Protein AF-A0A1R1XIM4-F1 (afdb_monomer_lite)

Organism: NCBI:txid133412

Secondary structure (DSSP, 8-state):
--TGGGTTHHHHTT-HHHHHHHHHHHHHHHHHHHT--TTS-HHHHHHHTT---HHHHHHHHHHHHHHHGGGSSSHHHHHHHS--TT-SS-HHHHHHHHHHHHTSSTTS---

Radius of gyration: 16.91 Å; chains: 1; bounding box: 39×26×42 Å

Foldseek 3Di:
DACVLLPVLLQQLLDVVSSVVSQVVVLVVLCVVVVDDPPDDSVVSCVVVVHDRSSVSSLVVNLVCLVPVCPDPDVVVVCLVPPDPVDCDDSNNSNVVVCVVPVVVVPPDDD

Sequence (111 aa):
MLPIGCYGGETFGISEARCKPIQSEIDKAIRMVANVGKSAAMERIRDELGITSVFMRTSTARERAYHKWPTSKTWIADLIKAPIKARMATWVTGSARWIKKFCTQDANGQT

pLDDT: mean 85.35, std 11.7, range [37.12, 93.31]

Structure (mmCIF, N/CA/C/O backbone):
data_AF-A0A1R1XIM4-F1
#
_entry.id   AF-A0A1R1XIM4-F1
#
loop_
_atom_site.group_PDB
_atom_site.id
_atom_site.type_symbol
_atom_site.label_atom_id
_atom_site.label_alt_id
_atom_site.label_comp_id
_atom_site.label_asym_id
_atom_site.label_entity_id
_atom_site.label_seq_id
_atom_site.pdbx_PDB_ins_code
_atom_site.Cartn_x
_atom_site.Cartn_y
_atom_site.Cartn_z
_atom_site.occupancy
_atom_site.B_iso_or_equiv
_atom_site.auth_seq_id
_atom_site.auth_comp_id
_atom_site.auth_asym_id
_atom_site.auth_atom_id
_atom_site.pdbx_PDB_model_num
ATOM 1 N N . MET A 1 1 ? -13.736 -5.643 6.186 1.00 59.22 1 MET A N 1
ATOM 2 C CA . MET A 1 1 ? -14.264 -4.620 5.254 1.00 59.22 1 MET A CA 1
ATOM 3 C C . MET A 1 1 ? -13.112 -3.802 4.669 1.00 59.22 1 MET A C 1
ATOM 5 O O . MET A 1 1 ? -12.735 -2.777 5.212 1.00 59.22 1 MET A O 1
ATOM 9 N N . LEU A 1 2 ? -12.424 -4.351 3.664 1.00 65.56 2 LEU A N 1
ATOM 10 C CA . LEU A 1 2 ? -11.055 -3.924 3.341 1.00 65.56 2 LEU A CA 1
ATOM 11 C C . LEU A 1 2 ? -10.562 -4.237 1.894 1.00 65.56 2 LEU A C 1
ATOM 13 O O . LEU A 1 2 ? -9.535 -3.680 1.510 1.00 65.56 2 LEU A O 1
ATOM 17 N N . PRO A 1 3 ? -11.244 -5.053 1.047 1.00 66.44 3 PRO A N 1
ATOM 18 C CA . PRO A 1 3 ? -10.833 -5.242 -0.353 1.00 66.44 3 PRO A CA 1
ATOM 19 C C . PRO A 1 3 ? -10.941 -3.981 -1.223 1.00 66.44 3 PRO A C 1
ATOM 21 O O . PRO A 1 3 ? -9.997 -3.673 -1.940 1.00 66.44 3 PRO A O 1
ATOM 24 N N . ILE A 1 4 ? -12.047 -3.229 -1.128 1.00 79.75 4 ILE A N 1
ATOM 25 C CA . ILE A 1 4 ? -12.306 -2.068 -2.004 1.00 79.75 4 ILE A CA 1
ATOM 26 C C . ILE A 1 4 ? -11.259 -0.965 -1.803 1.00 79.75 4 ILE A C 1
ATOM 28 O O . ILE A 1 4 ? -10.688 -0.479 -2.772 1.00 79.75 4 ILE A O 1
ATOM 32 N N . GLY A 1 5 ? -10.942 -0.616 -0.553 1.00 76.75 5 GLY A N 1
ATOM 33 C CA . GLY A 1 5 ? -9.949 0.424 -0.254 1.00 76.75 5 GLY A CA 1
ATOM 34 C C . GLY A 1 5 ? -8.501 0.037 -0.586 1.00 76.75 5 GLY A C 1
ATOM 35 O O . GLY A 1 5 ? -7.635 0.901 -0.654 1.00 76.75 5 GLY A O 1
ATOM 36 N N . CYS A 1 6 ? -8.219 -1.251 -0.798 1.00 84.25 6 CYS A N 1
ATOM 37 C CA . CYS A 1 6 ? -6.885 -1.743 -1.153 1.00 84.25 6 CYS A CA 1
ATOM 38 C C . CYS A 1 6 ? -6.767 -2.148 -2.629 1.00 84.25 6 CYS A C 1
ATOM 40 O O . CYS A 1 6 ? -5.707 -2.627 -3.031 1.00 84.25 6 CYS A O 1
ATOM 42 N N . TYR A 1 7 ? -7.826 -1.992 -3.427 1.00 85.69 7 TYR A N 1
ATOM 43 C CA . TYR A 1 7 ? -7.816 -2.379 -4.834 1.00 85.69 7 TYR A CA 1
ATOM 44 C C . TYR A 1 7 ? -6.805 -1.543 -5.626 1.00 85.69 7 TYR A C 1
ATOM 46 O O . TYR A 1 7 ? -6.903 -0.321 -5.648 1.00 85.69 7 TYR A O 1
ATOM 54 N N . GLY A 1 8 ? -5.836 -2.195 -6.273 1.00 86.31 8 GLY A N 1
ATOM 55 C CA . GLY A 1 8 ? -4.723 -1.522 -6.953 1.00 86.31 8 GLY A CA 1
ATOM 56 C C . GLY A 1 8 ? -3.622 -1.027 -6.007 1.00 86.31 8 GLY A C 1
ATOM 57 O O . GLY A 1 8 ? -2.746 -0.261 -6.425 1.00 86.31 8 GLY A O 1
ATOM 58 N N . GLY A 1 9 ? -3.651 -1.450 -4.739 1.00 87.75 9 GLY A N 1
ATOM 59 C CA . GLY A 1 9 ? -2.695 -1.089 -3.692 1.00 87.75 9 GLY A CA 1
ATOM 60 C C . GLY A 1 9 ? -1.240 -1.369 -4.039 1.00 87.75 9 GLY A C 1
ATOM 61 O O . GLY A 1 9 ? -0.351 -0.652 -3.583 1.00 87.75 9 GLY A O 1
ATOM 62 N N . GLU A 1 10 ? -1.003 -2.335 -4.923 1.00 89.12 10 GLU A N 1
ATOM 63 C CA . GLU A 1 10 ? 0.303 -2.637 -5.494 1.00 89.12 10 GLU A CA 1
ATOM 64 C C . GLU A 1 10 ? 0.951 -1.398 -6.134 1.00 89.12 10 GLU A C 1
ATOM 66 O O . GLU A 1 10 ? 2.172 -1.257 -6.120 1.00 89.12 10 GLU A O 1
ATOM 71 N N . THR A 1 11 ? 0.144 -0.470 -6.661 1.00 83.75 11 THR A N 1
ATOM 72 C CA . THR A 1 11 ? 0.608 0.710 -7.406 1.00 83.75 11 THR A CA 1
ATOM 73 C C . THR A 1 11 ? 0.657 1.987 -6.565 1.00 83.75 11 THR A C 1
ATOM 75 O O . THR A 1 11 ? 1.654 2.713 -6.598 1.00 83.75 11 THR A O 1
ATOM 78 N N . PHE A 1 12 ? -0.381 2.288 -5.780 1.00 79.00 12 PHE A N 1
ATOM 79 C CA . PHE A 1 12 ? -0.432 3.530 -4.997 1.00 79.00 12 PHE A CA 1
ATOM 80 C C . PHE A 1 12 ? 0.177 3.405 -3.594 1.00 79.00 12 PHE A C 1
ATOM 82 O O . PHE A 1 12 ? 0.545 4.433 -3.018 1.00 79.00 12 PHE A O 1
ATOM 89 N N . GLY A 1 13 ? 0.375 2.183 -3.082 1.00 77.06 13 GLY A N 1
ATOM 90 C CA . GLY A 1 13 ? 0.994 1.864 -1.784 1.00 77.06 13 GLY A CA 1
ATOM 91 C C . GLY A 1 13 ? 2.482 2.222 -1.658 1.00 77.06 13 GLY A C 1
ATOM 92 O O . GLY A 1 13 ? 3.199 1.659 -0.838 1.00 77.06 13 GLY A O 1
ATOM 93 N N . ILE A 1 14 ? 2.983 3.145 -2.484 1.00 80.69 14 ILE A N 1
ATOM 94 C CA . ILE A 1 14 ? 4.337 3.708 -2.381 1.00 80.69 14 ILE A CA 1
ATOM 95 C C . ILE A 1 14 ? 4.447 4.674 -1.192 1.00 80.69 14 ILE A C 1
ATOM 97 O O . ILE A 1 14 ? 5.532 4.853 -0.647 1.00 80.69 14 ILE A O 1
ATOM 101 N N . SER A 1 15 ? 3.359 5.361 -0.832 1.00 82.12 15 SER A N 1
ATOM 102 C CA . SER A 1 15 ? 3.384 6.419 0.179 1.00 82.12 15 SER A CA 1
ATOM 103 C C . SER A 1 15 ? 2.161 6.355 1.074 1.00 82.12 15 SER A C 1
ATOM 105 O O . SER A 1 15 ? 1.028 6.289 0.592 1.00 82.12 15 SER A O 1
ATOM 107 N N . GLU A 1 16 ? 2.396 6.472 2.376 1.00 85.44 16 GLU A N 1
ATOM 108 C CA . GLU A 1 16 ? 1.337 6.585 3.371 1.00 85.44 16 GLU A CA 1
ATOM 109 C C . GLU A 1 16 ? 0.422 7.780 3.080 1.00 85.44 16 GLU A C 1
ATOM 111 O O . GLU A 1 16 ? -0.793 7.657 3.188 1.00 85.44 16 GLU A O 1
ATOM 116 N N . ALA A 1 17 ? 0.970 8.901 2.593 1.00 88.88 17 ALA A N 1
ATOM 117 C CA . ALA A 1 17 ? 0.190 10.087 2.240 1.00 88.88 17 ALA A CA 1
ATOM 118 C C . ALA A 1 17 ? -0.911 9.795 1.206 1.00 88.88 17 ALA A C 1
ATOM 120 O O . ALA A 1 17 ? -1.987 10.379 1.281 1.00 88.88 17 ALA A O 1
ATOM 121 N N . ARG A 1 18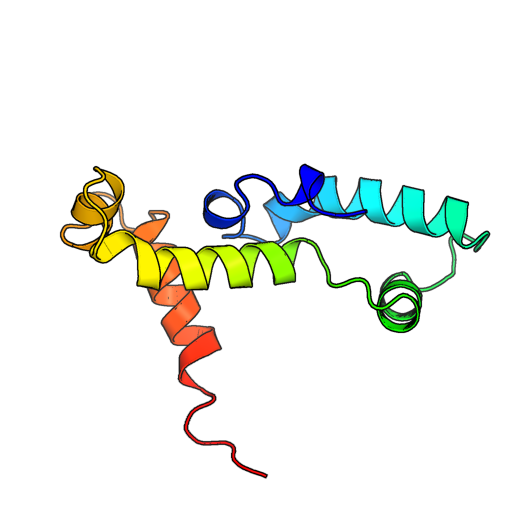 ? -0.678 8.848 0.286 1.00 86.56 18 ARG A N 1
ATOM 122 C CA . ARG A 1 18 ? -1.694 8.404 -0.683 1.00 86.56 18 ARG A CA 1
ATOM 123 C C . ARG A 1 18 ? -2.752 7.495 -0.061 1.00 86.56 18 ARG A C 1
ATOM 125 O O . ARG A 1 18 ? -3.876 7.456 -0.543 1.00 86.56 18 ARG A O 1
ATOM 132 N N . CYS A 1 19 ? -2.400 6.784 1.006 1.00 88.56 19 CYS A N 1
ATOM 133 C CA . CYS A 1 19 ? -3.314 5.906 1.733 1.00 88.56 19 CYS A CA 1
ATOM 134 C C . CYS A 1 19 ? -4.138 6.660 2.790 1.00 88.56 19 CYS A C 1
ATOM 136 O O . CYS A 1 19 ? -5.188 6.164 3.190 1.00 88.56 19 CYS A O 1
ATOM 138 N N . LYS A 1 20 ? -3.702 7.853 3.228 1.00 90.69 20 LYS A N 1
ATOM 139 C CA . LYS A 1 20 ? -4.357 8.640 4.290 1.00 90.69 20 LYS A CA 1
ATOM 140 C C . LYS A 1 20 ? -5.848 8.919 4.048 1.00 90.69 20 LYS A C 1
ATOM 142 O O . LYS A 1 20 ? -6.616 8.670 4.975 1.00 90.69 20 LYS A O 1
ATOM 147 N N . PRO A 1 21 ? -6.299 9.379 2.862 1.00 91.75 21 PRO A N 1
ATOM 148 C CA . PRO A 1 21 ? -7.723 9.636 2.636 1.00 91.75 21 PRO A CA 1
ATOM 149 C C . PRO A 1 21 ? -8.568 8.364 2.773 1.00 91.75 21 PRO A C 1
ATOM 151 O O . PRO A 1 21 ? -9.594 8.365 3.443 1.00 91.75 21 PRO A O 1
ATOM 154 N N . ILE A 1 22 ? -8.083 7.251 2.216 1.00 89.44 22 ILE A N 1
ATOM 155 C CA . ILE A 1 22 ? -8.759 5.948 2.283 1.00 89.44 22 ILE A CA 1
ATOM 156 C C . ILE A 1 22 ? -8.808 5.443 3.730 1.00 89.44 22 ILE A C 1
ATOM 158 O O . ILE A 1 22 ? -9.849 4.989 4.200 1.00 89.44 22 ILE A O 1
ATOM 162 N N . GLN A 1 23 ? -7.690 5.549 4.453 1.00 90.94 23 GLN A N 1
ATOM 163 C CA . GLN A 1 23 ? -7.617 5.167 5.860 1.00 90.94 23 GLN A CA 1
ATOM 164 C C . GLN A 1 23 ? -8.572 6.005 6.718 1.00 90.94 23 GLN A C 1
ATOM 166 O O . GLN A 1 23 ? -9.204 5.453 7.610 1.00 90.94 23 GLN A O 1
ATOM 171 N N . SER A 1 24 ? -8.720 7.304 6.433 1.00 92.25 24 SER A N 1
ATOM 172 C CA . SER A 1 24 ? -9.631 8.186 7.169 1.00 92.25 24 SER A CA 1
ATOM 173 C C . SER A 1 24 ? -11.092 7.757 7.035 1.00 92.25 24 SER A C 1
ATOM 175 O O . SER A 1 24 ? -11.792 7.696 8.044 1.00 92.25 24 SER A O 1
ATOM 177 N N . GLU A 1 25 ? -11.548 7.411 5.830 1.00 92.25 25 GLU A N 1
ATOM 178 C CA . GLU A 1 25 ? -12.923 6.934 5.628 1.00 92.25 25 GLU A CA 1
ATOM 179 C C . GLU A 1 25 ? -13.172 5.583 6.309 1.00 92.25 25 GLU A C 1
ATOM 181 O O . GLU A 1 25 ? -14.216 5.374 6.929 1.00 92.25 25 GLU A O 1
ATOM 186 N N . ILE A 1 26 ? -12.184 4.685 6.279 1.00 89.81 26 ILE A N 1
ATOM 187 C CA . ILE A 1 26 ? -12.256 3.410 7.003 1.00 89.81 26 ILE A CA 1
ATOM 188 C C . ILE A 1 26 ? -12.293 3.646 8.515 1.00 89.81 26 ILE A C 1
ATOM 190 O O . ILE A 1 26 ? -13.116 3.049 9.203 1.00 89.81 26 ILE A O 1
ATOM 194 N N . ASP A 1 27 ? -11.454 4.538 9.039 1.00 91.50 27 ASP A N 1
ATOM 195 C CA . ASP A 1 27 ? -11.405 4.845 10.467 1.00 91.50 27 ASP A CA 1
ATOM 196 C C . ASP A 1 27 ? -12.732 5.460 10.948 1.00 91.50 27 ASP A C 1
ATOM 198 O O . ASP A 1 27 ? -13.201 5.123 12.034 1.00 91.50 27 ASP A O 1
ATOM 202 N N . LYS A 1 28 ? -13.392 6.297 10.131 1.00 91.81 28 LYS A N 1
ATOM 203 C CA . LYS A 1 28 ? -14.751 6.796 10.415 1.00 91.81 28 LYS A CA 1
ATOM 204 C C . LYS A 1 28 ? -15.762 5.653 10.506 1.00 91.81 28 LYS A C 1
ATOM 206 O O . LYS A 1 28 ? -16.535 5.610 11.460 1.00 91.81 28 LYS A O 1
ATOM 211 N N . ALA A 1 29 ? -15.738 4.717 9.557 1.00 91.31 29 ALA A N 1
ATOM 212 C CA . ALA A 1 29 ? -16.623 3.553 9.572 1.00 91.31 29 ALA A CA 1
ATOM 213 C C . ALA A 1 29 ? -16.381 2.663 10.800 1.00 91.31 29 ALA A C 1
ATOM 215 O O . ALA A 1 29 ? -17.333 2.274 11.474 1.00 91.31 29 ALA A O 1
ATOM 216 N N . ILE A 1 30 ? -15.115 2.407 11.141 1.00 91.81 30 ILE A N 1
ATOM 217 C CA . ILE A 1 30 ? -14.744 1.634 12.331 1.00 91.81 30 ILE A CA 1
ATOM 218 C C . ILE A 1 30 ? -15.258 2.320 13.599 1.00 91.81 30 ILE A C 1
ATOM 220 O O . ILE A 1 30 ? -15.843 1.648 14.443 1.00 91.81 30 ILE A O 1
ATOM 224 N N . ARG A 1 31 ? -15.111 3.647 13.727 1.00 93.06 31 ARG A N 1
ATOM 225 C CA . ARG A 1 31 ? -15.644 4.384 14.887 1.00 93.06 31 ARG A CA 1
ATOM 226 C C . ARG A 1 31 ? -17.156 4.252 15.021 1.00 93.06 31 ARG A C 1
ATOM 228 O O . ARG A 1 31 ? -17.632 4.079 16.138 1.00 93.06 31 ARG A O 1
ATOM 235 N N . MET A 1 32 ? -17.892 4.330 13.910 1.00 92.19 32 MET A N 1
ATOM 236 C CA . MET A 1 32 ? -19.350 4.168 13.919 1.00 92.19 32 MET A CA 1
ATOM 237 C C . MET A 1 32 ? -19.758 2.759 14.360 1.00 92.19 32 MET A C 1
ATOM 239 O O . MET A 1 32 ? -20.656 2.621 15.181 1.00 92.19 32 MET A O 1
ATOM 243 N N . VAL A 1 33 ? -19.076 1.723 13.865 1.00 91.38 33 VAL A N 1
ATOM 244 C CA . VAL A 1 33 ? -19.377 0.322 14.212 1.00 91.38 33 VAL A CA 1
ATOM 245 C C . VAL A 1 33 ? -18.989 -0.007 15.655 1.00 91.38 33 VAL A C 1
ATOM 247 O O . VAL A 1 33 ? -19.735 -0.688 16.348 1.00 91.38 33 VAL A O 1
ATOM 250 N N . ALA A 1 34 ? -17.844 0.489 16.125 1.00 90.56 34 ALA A N 1
ATOM 251 C CA . ALA A 1 34 ? -17.363 0.258 17.486 1.00 90.56 34 ALA A CA 1
ATOM 252 C C . ALA A 1 34 ? -18.042 1.160 18.536 1.00 90.56 34 ALA A C 1
ATOM 254 O O . ALA A 1 34 ? -17.788 0.999 19.726 1.00 90.56 34 ALA A O 1
ATOM 255 N N . ASN A 1 35 ? -18.8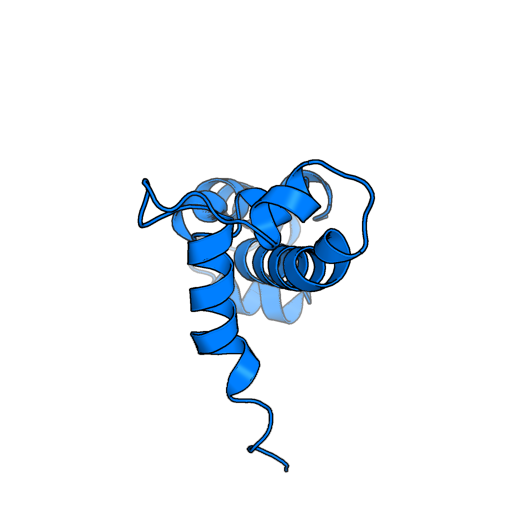83 2.112 18.109 1.00 93.31 35 ASN A N 1
ATOM 256 C CA . ASN A 1 35 ? -19.571 3.082 18.964 1.00 93.31 35 ASN A CA 1
ATOM 257 C C . ASN A 1 35 ? -18.629 3.831 19.933 1.00 93.31 35 ASN A C 1
ATOM 259 O O . ASN A 1 35 ? -18.926 4.016 21.113 1.00 93.31 35 ASN A O 1
ATOM 263 N N . VAL A 1 36 ? -17.462 4.252 19.435 1.00 92.00 36 VAL A N 1
ATOM 264 C CA . VAL A 1 36 ? -16.433 4.930 20.240 1.00 92.00 36 VAL A CA 1
ATOM 265 C C . VAL A 1 36 ? -16.387 6.439 19.994 1.00 92.00 36 VAL A C 1
ATOM 267 O O . VAL A 1 36 ? -16.562 6.928 18.875 1.00 92.00 36 VAL A O 1
ATOM 270 N N . GLY A 1 37 ? -16.069 7.200 21.044 1.00 90.75 37 GLY A N 1
ATOM 271 C CA . GLY A 1 37 ? -15.872 8.648 20.958 1.00 90.75 37 GLY A CA 1
ATOM 272 C C . GLY A 1 37 ? -14.642 9.052 20.131 1.00 90.75 37 GLY A C 1
ATOM 273 O O . GLY A 1 37 ? -13.737 8.255 19.879 1.00 90.75 37 GLY A O 1
ATOM 274 N N . LYS A 1 38 ? -14.571 10.330 19.732 1.00 88.44 38 LYS A N 1
ATOM 275 C CA . LYS A 1 38 ? -13.459 10.888 18.928 1.00 88.44 38 LYS A CA 1
ATOM 276 C C . LYS A 1 38 ? -12.092 10.806 19.620 1.00 88.44 38 LYS A C 1
ATOM 278 O O . LYS A 1 38 ? -11.079 10.730 18.933 1.00 88.44 38 LYS A O 1
ATOM 283 N N . SER A 1 39 ? -12.070 10.805 20.953 1.00 89.81 39 SER A N 1
ATOM 284 C CA . SER A 1 39 ? -10.857 10.704 21.773 1.00 89.81 39 SER A CA 1
ATOM 285 C C . SER A 1 39 ? -10.218 9.316 21.750 1.00 89.81 39 SER A C 1
ATOM 287 O O . SER A 1 39 ? -9.049 9.184 22.098 1.00 89.81 39 SER A O 1
ATOM 289 N N . ALA A 1 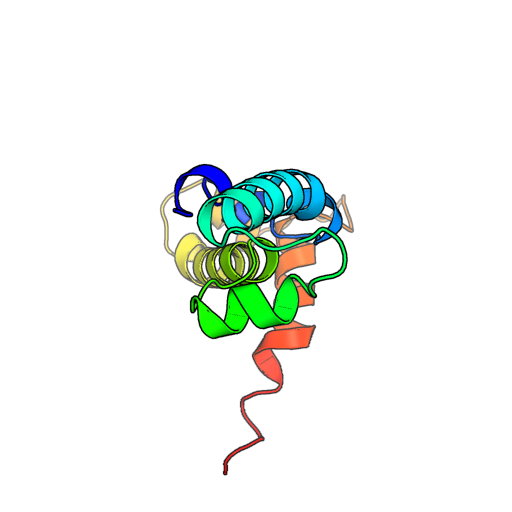40 ? -10.953 8.281 21.331 1.00 91.81 40 ALA A N 1
ATOM 290 C CA . ALA A 1 40 ? -10.413 6.933 21.291 1.00 91.81 40 ALA A CA 1
ATOM 291 C C . ALA A 1 40 ? -9.303 6.818 20.233 1.00 91.81 40 ALA A C 1
ATOM 293 O O . ALA A 1 40 ? -9.448 7.306 19.102 1.00 91.81 40 ALA A O 1
ATOM 294 N N . ALA A 1 41 ? -8.206 6.159 20.607 1.00 93.31 41 ALA A N 1
ATOM 295 C CA . ALA A 1 41 ? -7.063 5.924 19.738 1.00 93.31 41 ALA A CA 1
ATOM 296 C C . ALA A 1 41 ? -7.407 4.874 18.669 1.00 93.31 41 ALA A C 1
ATOM 298 O O . ALA A 1 41 ? -7.626 3.704 18.979 1.00 93.31 41 ALA A O 1
ATOM 299 N N . MET A 1 42 ? -7.423 5.281 17.393 1.00 91.69 42 MET A N 1
ATOM 300 C CA . MET A 1 42 ? -7.781 4.377 16.287 1.00 91.69 42 MET A CA 1
ATOM 301 C C . MET A 1 42 ? -6.822 3.215 16.105 1.00 91.69 42 MET A C 1
ATOM 303 O O . MET A 1 42 ? -7.224 2.176 15.600 1.00 91.69 42 MET A O 1
ATOM 307 N N . GLU A 1 43 ? -5.547 3.395 16.434 1.00 90.25 43 GLU A N 1
ATOM 308 C CA . GLU A 1 43 ? -4.553 2.324 16.355 1.00 90.25 43 GLU A CA 1
ATOM 309 C C . GLU A 1 43 ? -4.938 1.152 17.262 1.00 90.25 43 GLU A C 1
ATOM 311 O O . GLU A 1 43 ? -5.130 0.050 16.767 1.00 90.25 43 GLU A O 1
ATOM 316 N N . ARG A 1 44 ? -5.245 1.427 18.535 1.00 92.94 44 ARG A N 1
ATOM 317 C CA . ARG A 1 44 ? -5.689 0.412 19.500 1.00 92.94 44 ARG A CA 1
ATOM 318 C C . ARG A 1 44 ? -6.968 -0.304 19.076 1.00 92.94 44 ARG A C 1
ATOM 320 O O . ARG A 1 44 ? -7.017 -1.526 19.107 1.00 92.94 44 ARG A O 1
ATOM 327 N N . ILE A 1 45 ? -7.970 0.447 18.615 1.00 92.56 45 ILE A N 1
ATOM 328 C CA . ILE A 1 45 ? -9.234 -0.134 18.133 1.00 92.56 45 ILE A CA 1
ATOM 329 C C . ILE A 1 45 ? -8.989 -1.040 16.923 1.00 92.56 45 ILE A C 1
ATOM 331 O O . ILE A 1 45 ? -9.589 -2.103 16.801 1.00 92.56 45 ILE A O 1
ATOM 335 N N . ARG A 1 46 ? -8.110 -0.628 16.005 1.00 91.38 46 ARG A N 1
ATOM 336 C CA . ARG A 1 46 ? -7.755 -1.434 14.835 1.00 91.38 46 ARG A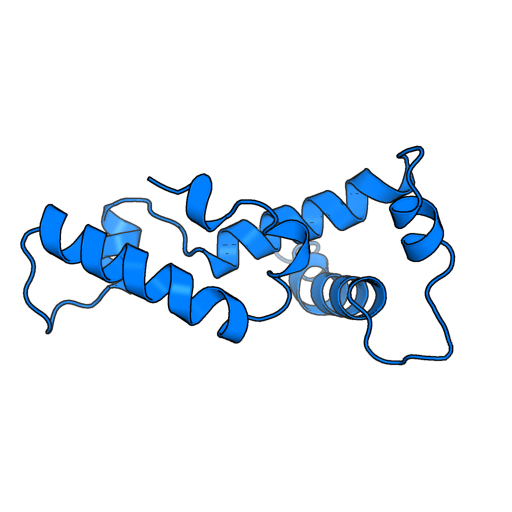 CA 1
ATOM 337 C C . ARG A 1 46 ? -7.038 -2.717 15.240 1.00 91.38 46 ARG A C 1
ATOM 339 O O . ARG A 1 46 ? -7.399 -3.762 14.710 1.00 91.38 46 ARG A O 1
ATOM 346 N N . ASP A 1 47 ? -6.105 -2.650 16.186 1.00 90.88 47 ASP A N 1
ATOM 347 C CA . ASP A 1 47 ? -5.398 -3.8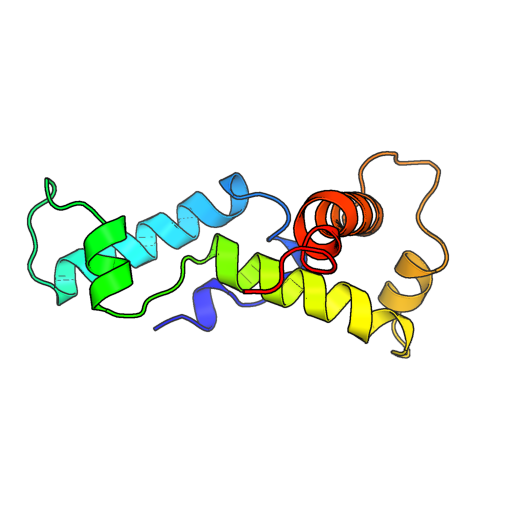27 16.701 1.00 90.88 47 ASP A CA 1
ATOM 348 C C . ASP A 1 47 ? -6.365 -4.824 17.351 1.00 90.88 47 ASP A C 1
ATOM 350 O O . ASP A 1 47 ? -6.333 -6.010 17.033 1.00 90.88 47 ASP A O 1
ATOM 354 N N . GLU A 1 48 ? -7.268 -4.340 18.210 1.00 91.25 48 GLU A N 1
ATOM 355 C CA . GLU A 1 48 ? -8.279 -5.168 18.885 1.00 91.25 48 GLU A CA 1
ATOM 356 C C . GLU A 1 48 ? -9.251 -5.823 17.897 1.00 91.25 48 GLU A C 1
ATOM 358 O O . GLU A 1 48 ? -9.654 -6.969 18.083 1.00 91.25 48 GLU A O 1
ATOM 363 N N . LEU A 1 49 ? -9.588 -5.128 16.808 1.00 89.44 49 LEU A N 1
ATOM 364 C CA . LEU A 1 49 ? -10.424 -5.662 15.732 1.00 89.44 49 LEU A CA 1
ATOM 365 C C . LEU A 1 49 ? -9.641 -6.505 14.706 1.00 89.44 49 LEU A C 1
ATOM 367 O O . LEU A 1 49 ? -10.237 -6.991 13.742 1.00 89.44 49 LEU A O 1
ATOM 371 N N . GLY A 1 50 ? -8.320 -6.655 14.855 1.00 90.25 50 GLY A N 1
ATOM 372 C CA . GLY A 1 50 ? -7.465 -7.360 13.893 1.00 90.25 50 GLY A CA 1
ATOM 373 C C . GLY A 1 50 ? -7.408 -6.691 12.511 1.00 90.25 50 GLY A C 1
ATOM 374 O O . GLY A 1 50 ? -7.195 -7.350 11.490 1.00 90.25 50 GLY A O 1
ATOM 375 N N . ILE A 1 51 ? -7.642 -5.379 12.445 1.00 89.44 51 ILE A N 1
ATOM 376 C CA . ILE A 1 51 ? -7.686 -4.603 11.209 1.00 89.44 51 ILE A CA 1
ATOM 377 C C . ILE A 1 51 ? -6.317 -3.979 10.933 1.00 89.44 51 ILE A C 1
ATOM 379 O O . ILE A 1 51 ? -5.956 -2.931 11.456 1.00 89.44 51 ILE A O 1
ATOM 383 N N . THR A 1 52 ? -5.575 -4.571 10.004 1.00 89.88 52 THR A N 1
ATOM 384 C CA . THR A 1 52 ? -4.341 -3.974 9.475 1.00 89.88 52 THR A CA 1
ATOM 385 C C . THR A 1 52 ? -4.618 -2.669 8.725 1.00 89.88 52 THR A C 1
ATOM 387 O O . THR A 1 52 ? -5.588 -2.589 7.961 1.00 89.88 52 THR A O 1
ATOM 390 N N . SER A 1 53 ? -3.722 -1.687 8.847 1.00 89.19 53 SER A N 1
ATOM 391 C CA . SER A 1 53 ? -3.821 -0.425 8.106 1.00 89.19 53 SER A CA 1
ATOM 392 C C . SER A 1 53 ? -3.789 -0.632 6.585 1.00 89.19 53 SER A C 1
ATOM 394 O O . SER A 1 53 ? -3.167 -1.564 6.061 1.00 89.19 53 SER A O 1
ATOM 396 N N . VAL A 1 54 ? -4.433 0.277 5.849 1.00 90.25 54 VAL A N 1
ATOM 397 C CA . VAL A 1 54 ? -4.416 0.306 4.379 1.00 90.25 54 VAL A CA 1
ATOM 398 C C . VAL A 1 54 ? -2.982 0.397 3.875 1.00 90.25 54 VAL A C 1
ATOM 400 O O . VAL A 1 54 ? -2.607 -0.312 2.943 1.00 90.25 54 VAL A O 1
ATOM 403 N N . PHE A 1 55 ? -2.155 1.231 4.506 1.00 89.88 55 PHE A N 1
ATOM 404 C CA . PHE A 1 55 ? -0.762 1.387 4.103 1.00 89.88 55 PHE A CA 1
ATOM 405 C C . PHE A 1 55 ? 0.031 0.082 4.248 1.00 89.88 55 PHE A C 1
ATOM 407 O O . PHE A 1 55 ? 0.755 -0.290 3.324 1.00 89.88 55 PHE A O 1
ATOM 414 N N . MET A 1 56 ? -0.158 -0.654 5.348 1.00 89.56 56 MET A N 1
ATOM 415 C CA . MET A 1 56 ? 0.502 -1.946 5.544 1.00 89.56 56 MET A CA 1
ATOM 416 C C . MET A 1 56 ? 0.066 -2.949 4.471 1.00 89.56 56 MET A C 1
ATOM 418 O O . MET A 1 56 ? 0.894 -3.517 3.765 1.00 89.56 56 MET A O 1
ATOM 422 N N . ARG A 1 57 ? -1.247 -3.090 4.256 1.00 90.00 57 ARG A N 1
ATOM 423 C CA . ARG A 1 57 ? -1.806 -4.030 3.271 1.00 90.00 57 ARG A CA 1
ATOM 424 C C . ARG A 1 57 ? -1.342 -3.758 1.847 1.00 90.00 57 ARG A C 1
ATOM 426 O O . ARG A 1 57 ? -1.002 -4.682 1.111 1.00 90.00 57 ARG A O 1
ATOM 433 N N . THR A 1 58 ? -1.343 -2.490 1.454 1.00 91.12 58 THR A N 1
ATOM 434 C CA . THR A 1 58 ? -0.904 -2.073 0.120 1.00 91.12 58 THR A CA 1
ATOM 435 C C . THR A 1 58 ? 0.611 -2.191 -0.045 1.00 91.12 58 THR A C 1
ATOM 437 O O . THR A 1 58 ? 1.068 -2.549 -1.127 1.00 91.12 58 THR A O 1
ATOM 440 N N . SER A 1 59 ? 1.390 -2.009 1.026 1.00 89.81 59 SER A N 1
ATOM 441 C CA . SER A 1 59 ? 2.835 -2.267 1.025 1.00 89.81 59 SER A CA 1
ATOM 442 C C . SER A 1 59 ? 3.155 -3.749 0.826 1.00 89.81 59 SER A C 1
ATOM 444 O O . SER A 1 59 ? 3.941 -4.070 -0.062 1.00 89.81 59 SER A O 1
ATOM 446 N N . THR A 1 60 ? 2.486 -4.655 1.546 1.00 90.38 60 THR A N 1
ATOM 447 C CA . THR A 1 60 ? 2.633 -6.109 1.343 1.00 90.38 60 THR A CA 1
ATOM 448 C C . THR A 1 60 ? 2.197 -6.534 -0.062 1.00 90.38 60 THR A C 1
ATOM 450 O O . THR A 1 60 ? 2.846 -7.359 -0.706 1.00 90.38 60 THR A O 1
ATOM 453 N N . ALA A 1 61 ? 1.107 -5.958 -0.582 1.00 91.06 61 ALA A N 1
ATOM 454 C CA . ALA A 1 61 ? 0.660 -6.222 -1.948 1.00 91.06 61 ALA A CA 1
ATOM 455 C C . ALA A 1 61 ? 1.700 -5.756 -2.983 1.00 91.06 61 ALA A C 1
ATOM 457 O O . ALA A 1 61 ? 2.010 -6.488 -3.921 1.00 91.06 61 ALA A O 1
ATOM 458 N N . ARG A 1 62 ? 2.287 -4.569 -2.783 1.00 91.88 62 ARG A N 1
ATOM 459 C CA . ARG A 1 62 ? 3.345 -4.006 -3.632 1.00 91.88 62 ARG A CA 1
ATOM 460 C C . ARG A 1 62 ? 4.622 -4.838 -3.613 1.00 91.88 62 ARG A C 1
ATOM 462 O O . ARG A 1 62 ? 5.197 -5.074 -4.671 1.00 91.88 62 ARG A O 1
ATOM 469 N N . GLU A 1 63 ? 5.055 -5.294 -2.444 1.00 91.44 63 GLU A N 1
ATOM 470 C CA . GLU A 1 63 ? 6.195 -6.203 -2.314 1.00 91.44 63 GLU A CA 1
ATOM 471 C C . GLU A 1 63 ? 5.948 -7.498 -3.098 1.00 91.44 63 GLU A C 1
ATOM 473 O O . GLU A 1 63 ? 6.717 -7.844 -3.997 1.00 91.44 63 GLU A O 1
ATOM 478 N N . ARG A 1 64 ? 4.815 -8.166 -2.848 1.00 91.81 64 ARG A N 1
ATOM 479 C CA . ARG A 1 64 ? 4.424 -9.378 -3.581 1.00 91.81 64 ARG A CA 1
ATOM 480 C C . ARG A 1 64 ? 4.399 -9.146 -5.091 1.00 91.81 64 ARG A C 1
ATOM 482 O O . ARG A 1 64 ? 4.867 -9.990 -5.852 1.00 91.81 64 ARG A O 1
ATOM 489 N N . ALA A 1 65 ? 3.845 -8.020 -5.528 1.00 91.44 65 ALA A N 1
ATOM 490 C CA . ALA A 1 65 ? 3.780 -7.639 -6.930 1.00 91.44 65 ALA A CA 1
ATOM 491 C C . ALA A 1 65 ? 5.174 -7.481 -7.549 1.00 91.44 65 ALA A C 1
ATOM 493 O O . ALA A 1 65 ? 5.418 -8.009 -8.632 1.00 91.44 65 ALA A O 1
ATOM 494 N N . TYR A 1 66 ? 6.106 -6.839 -6.842 1.00 91.00 66 TYR A N 1
ATOM 495 C CA . TYR A 1 66 ? 7.485 -6.672 -7.297 1.00 91.00 66 TYR A CA 1
ATOM 496 C C . TYR A 1 66 ? 8.201 -8.014 -7.513 1.00 91.00 66 TYR A C 1
ATOM 498 O O . TYR A 1 66 ? 8.953 -8.152 -8.474 1.00 91.00 66 TYR A O 1
ATOM 506 N N . HIS A 1 67 ? 7.931 -9.021 -6.677 1.00 90.31 67 HIS A N 1
ATOM 507 C CA . HIS A 1 67 ? 8.499 -10.366 -6.838 1.00 90.31 67 HIS A CA 1
ATOM 508 C C . HIS A 1 67 ? 7.766 -11.228 -7.876 1.00 90.31 67 HIS A C 1
ATOM 510 O O . HIS A 1 67 ? 8.393 -12.028 -8.567 1.00 90.31 67 HIS A O 1
ATOM 516 N N . LYS A 1 68 ? 6.444 -11.071 -8.014 1.00 92.81 68 LYS A N 1
ATOM 517 C CA . LYS A 1 68 ? 5.610 -11.885 -8.915 1.00 92.81 68 LYS A CA 1
ATOM 518 C C . LYS A 1 68 ? 5.635 -11.400 -10.364 1.00 92.81 68 LYS A C 1
ATOM 520 O O . LYS A 1 68 ? 5.639 -12.203 -11.291 1.00 92.81 68 LYS A O 1
ATOM 525 N N . TRP A 1 69 ? 5.585 -10.092 -10.590 1.00 92.94 69 TRP A N 1
ATOM 526 C CA . TRP A 1 69 ? 5.435 -9.537 -11.935 1.00 92.94 69 TRP A CA 1
ATOM 527 C C . TRP A 1 69 ? 6.627 -9.755 -12.883 1.00 92.94 69 TRP A C 1
ATOM 529 O O . TRP A 1 69 ? 6.357 -9.892 -14.072 1.00 92.94 69 TRP A O 1
ATOM 539 N N . PRO A 1 70 ? 7.897 -9.903 -12.447 1.00 92.56 70 PRO A N 1
ATOM 540 C CA . PRO A 1 70 ? 9.017 -10.197 -13.352 1.00 92.56 70 PRO A CA 1
ATOM 541 C C . PRO A 1 70 ? 8.870 -11.483 -14.182 1.00 92.56 70 PRO A C 1
ATOM 543 O O . PRO A 1 70 ? 9.442 -11.577 -15.272 1.00 92.56 70 PRO A O 1
ATOM 546 N N . THR A 1 71 ? 8.116 -12.469 -13.685 1.00 92.25 71 THR A N 1
ATOM 547 C CA . THR A 1 71 ? 7.855 -13.747 -14.374 1.00 92.25 71 THR A CA 1
ATOM 548 C C . THR A 1 71 ? 6.580 -13.720 -15.223 1.00 92.25 71 THR A C 1
ATOM 550 O O . THR A 1 71 ? 6.283 -14.681 -15.930 1.00 92.25 71 THR A O 1
ATOM 553 N N . SER A 1 72 ? 5.819 -12.622 -15.184 1.00 90.69 72 SER A N 1
ATOM 554 C CA . SER A 1 72 ? 4.576 -12.460 -15.941 1.00 90.69 72 SER A CA 1
ATOM 555 C C . SER A 1 72 ? 4.842 -11.975 -17.374 1.00 90.69 72 SER A C 1
ATOM 557 O O . SER A 1 72 ? 5.830 -11.296 -17.637 1.00 90.69 72 SER A O 1
ATOM 559 N N . LYS A 1 73 ? 3.933 -12.280 -18.311 1.00 91.25 73 LYS A N 1
ATOM 560 C CA . LYS A 1 73 ? 3.976 -11.787 -19.704 1.00 91.25 73 LYS A CA 1
ATOM 561 C C . LYS A 1 73 ? 3.267 -10.431 -19.841 1.00 91.25 73 LYS A C 1
ATOM 563 O O . LYS A 1 73 ? 2.309 -10.301 -20.596 1.00 91.25 73 LYS A O 1
ATOM 568 N N . THR A 1 74 ? 3.668 -9.446 -19.043 1.00 89.69 74 THR A N 1
ATOM 569 C CA . THR A 1 74 ? 3.065 -8.102 -19.039 1.00 89.69 74 THR A CA 1
ATOM 570 C C . THR A 1 74 ? 4.131 -7.035 -19.247 1.00 89.69 74 THR A C 1
ATOM 572 O O . THR A 1 74 ? 5.277 -7.222 -18.852 1.00 89.69 74 THR A O 1
ATOM 575 N N . TRP A 1 75 ? 3.745 -5.873 -19.783 1.00 91.31 75 TRP A N 1
ATOM 576 C CA . TRP A 1 75 ? 4.645 -4.719 -19.945 1.00 91.31 75 TRP A CA 1
ATOM 577 C C . TRP A 1 75 ? 5.272 -4.251 -18.617 1.00 91.31 75 TRP A C 1
ATOM 579 O O . TRP A 1 75 ? 6.347 -3.657 -18.595 1.00 91.31 75 TRP A O 1
ATOM 589 N N . ILE A 1 76 ? 4.627 -4.546 -17.483 1.00 89.19 76 ILE A N 1
ATOM 590 C CA . ILE A 1 76 ? 5.164 -4.261 -16.148 1.00 89.19 76 ILE A CA 1
ATOM 591 C C . ILE A 1 76 ? 6.417 -5.106 -15.869 1.00 89.19 76 ILE A C 1
ATOM 593 O O . ILE A 1 76 ? 7.355 -4.608 -15.249 1.00 89.19 76 ILE A O 1
ATOM 597 N N . ALA A 1 77 ? 6.466 -6.355 -16.342 1.00 92.56 77 ALA A N 1
ATOM 598 C CA . ALA A 1 77 ? 7.645 -7.208 -16.207 1.00 92.56 77 ALA A CA 1
ATOM 599 C C . ALA A 1 77 ? 8.858 -6.591 -16.916 1.00 92.56 77 ALA A C 1
ATOM 601 O O . ALA A 1 77 ? 9.956 -6.569 -16.356 1.00 92.56 77 ALA A O 1
ATOM 602 N N . ASP A 1 78 ? 8.640 -6.036 -18.110 1.00 92.12 78 ASP A N 1
ATOM 603 C CA . ASP A 1 78 ? 9.681 -5.363 -18.888 1.00 92.12 78 ASP A CA 1
ATOM 604 C C . ASP A 1 78 ? 10.166 -4.096 -18.182 1.00 92.12 78 ASP A C 1
ATOM 606 O O . ASP A 1 78 ? 11.369 -3.870 -18.090 1.00 92.12 78 ASP A O 1
ATOM 610 N N . LEU A 1 79 ? 9.259 -3.321 -17.577 1.00 89.19 79 LEU A N 1
ATOM 611 C CA . LEU A 1 79 ? 9.635 -2.152 -16.776 1.00 89.19 79 LEU A CA 1
ATOM 612 C C . LEU A 1 79 ? 10.414 -2.496 -15.504 1.00 89.19 79 LEU A C 1
ATOM 614 O O . LEU A 1 79 ? 11.234 -1.689 -15.067 1.00 89.19 79 LEU A O 1
ATOM 618 N N . ILE A 1 80 ? 10.166 -3.656 -14.889 1.00 90.75 80 ILE A N 1
ATOM 619 C CA . ILE A 1 80 ? 10.949 -4.105 -13.729 1.00 90.75 80 ILE A CA 1
ATOM 620 C C . ILE A 1 80 ? 12.354 -4.539 -14.165 1.00 90.75 80 ILE A C 1
ATOM 622 O O . ILE A 1 80 ? 13.330 -4.193 -13.501 1.00 90.75 80 ILE A O 1
ATOM 626 N N . LYS A 1 81 ? 12.472 -5.253 -15.292 1.00 89.69 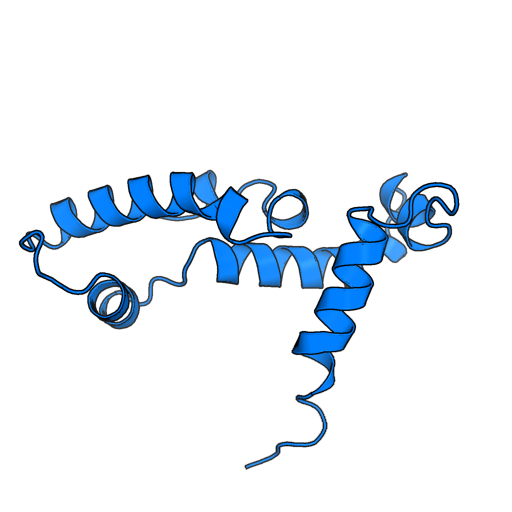81 LYS A N 1
ATOM 627 C CA . LYS A 1 81 ? 13.760 -5.716 -15.843 1.00 89.69 81 LYS A CA 1
ATOM 628 C C . LYS A 1 81 ? 14.600 -4.572 -16.415 1.00 89.69 81 LYS A C 1
ATOM 630 O O . LYS A 1 81 ? 15.817 -4.558 -16.250 1.00 89.69 81 LYS A O 1
ATOM 635 N N . ALA A 1 82 ? 13.952 -3.613 -17.069 1.00 89.50 82 ALA A N 1
ATOM 636 C CA . ALA A 1 82 ? 14.567 -2.463 -17.719 1.00 89.50 82 ALA A CA 1
ATOM 637 C C . ALA A 1 82 ? 13.906 -1.154 -17.236 1.00 89.50 82 ALA A C 1
ATOM 639 O O . ALA A 1 82 ? 13.120 -0.538 -17.961 1.00 89.50 82 ALA A O 1
ATOM 640 N N . PRO A 1 83 ? 14.211 -0.700 -16.004 1.00 85.88 83 PRO A N 1
ATOM 641 C CA . PRO A 1 83 ? 13.627 0.519 -15.458 1.00 85.88 83 PRO A CA 1
ATOM 642 C C . PRO A 1 83 ? 14.041 1.762 -16.257 1.00 85.88 83 PRO A C 1
ATOM 644 O O . PRO A 1 83 ? 15.169 1.881 -16.741 1.00 85.88 83 PRO A O 1
ATOM 647 N N . ILE A 1 84 ? 13.124 2.728 -16.352 1.00 87.19 84 ILE A N 1
ATOM 648 C CA . ILE A 1 84 ? 13.322 3.979 -17.099 1.00 87.19 84 ILE A CA 1
ATOM 649 C C . ILE A 1 84 ? 14.437 4.806 -16.446 1.00 87.19 84 ILE A C 1
ATOM 651 O O . ILE A 1 84 ? 14.226 5.461 -15.426 1.00 87.19 84 ILE A O 1
ATOM 655 N N . LYS A 1 85 ? 15.618 4.825 -17.072 1.00 80.50 85 LYS A N 1
ATOM 656 C CA . LYS A 1 85 ? 16.815 5.514 -16.554 1.00 80.50 85 LYS A CA 1
ATOM 657 C C . LYS A 1 85 ? 16.699 7.039 -16.545 1.00 80.50 85 LYS A C 1
ATOM 659 O O . LYS A 1 85 ? 17.310 7.687 -15.706 1.00 80.50 85 LYS A O 1
ATOM 664 N N . ALA A 1 86 ? 15.890 7.614 -17.438 1.00 85.50 86 ALA A N 1
ATOM 665 C CA . ALA A 1 86 ? 15.688 9.062 -17.522 1.00 85.50 86 ALA A CA 1
ATOM 666 C C . ALA A 1 86 ? 14.934 9.648 -16.310 1.00 85.50 86 ALA A C 1
ATOM 668 O O . ALA A 1 86 ? 14.943 10.859 -16.107 1.00 85.50 86 ALA A O 1
ATOM 669 N N . ARG A 1 87 ? 14.266 8.813 -15.497 1.00 77.44 87 ARG A N 1
ATOM 670 C CA . ARG A 1 87 ? 13.530 9.249 -14.303 1.00 77.44 87 ARG A CA 1
ATOM 671 C C . ARG A 1 87 ? 14.056 8.538 -13.061 1.00 77.44 87 ARG A C 1
ATOM 673 O O . ARG A 1 87 ? 13.861 7.341 -12.886 1.00 77.44 87 ARG A O 1
ATOM 680 N N . MET A 1 88 ? 14.659 9.303 -12.152 1.00 72.62 88 MET A N 1
ATOM 681 C CA . MET A 1 88 ? 15.254 8.775 -10.915 1.00 72.62 88 MET A CA 1
ATOM 682 C C . MET A 1 88 ? 14.220 8.187 -9.936 1.00 72.62 88 MET A C 1
ATOM 684 O O . MET A 1 88 ? 14.539 7.283 -9.159 1.00 72.62 88 MET A O 1
ATOM 688 N N . ALA A 1 89 ? 12.973 8.668 -9.976 1.00 81.38 89 ALA A N 1
ATOM 689 C CA . ALA A 1 89 ? 11.892 8.238 -9.091 1.00 81.38 89 ALA A CA 1
ATOM 690 C C . ALA A 1 89 ? 10.700 7.700 -9.899 1.00 81.38 89 ALA A C 1
ATOM 692 O O . ALA A 1 89 ? 9.822 8.449 -10.321 1.00 81.38 89 ALA A O 1
ATOM 693 N N . THR A 1 90 ? 10.669 6.384 -10.108 1.00 87.88 90 THR A N 1
ATOM 694 C CA . THR A 1 90 ? 9.529 5.660 -10.689 1.00 87.88 90 THR A CA 1
ATOM 695 C C . THR A 1 90 ? 8.937 4.703 -9.657 1.00 87.88 90 THR A C 1
ATOM 697 O O . THR A 1 90 ? 9.546 4.447 -8.616 1.00 87.88 90 THR A O 1
ATOM 700 N N . TRP A 1 91 ? 7.756 4.144 -9.940 1.00 87.81 91 TRP A N 1
ATOM 701 C CA . TRP A 1 91 ? 7.166 3.111 -9.083 1.00 87.81 91 TRP A CA 1
ATOM 702 C C . TRP A 1 91 ? 8.110 1.911 -8.890 1.00 87.81 91 TRP A C 1
ATOM 704 O O . TRP A 1 91 ? 8.269 1.443 -7.763 1.00 87.81 91 TRP A O 1
ATOM 714 N N . VAL A 1 92 ? 8.801 1.480 -9.954 1.00 89.62 92 VAL A N 1
ATOM 715 C CA . VAL A 1 92 ? 9.764 0.365 -9.923 1.00 89.62 92 VAL A CA 1
ATOM 716 C C . VAL A 1 92 ? 10.971 0.707 -9.048 1.00 89.62 92 VAL A C 1
ATOM 718 O O . VAL A 1 92 ? 11.266 -0.016 -8.099 1.00 89.62 92 VAL A O 1
ATOM 721 N N . THR A 1 93 ? 11.650 1.831 -9.316 1.00 89.00 93 THR A N 1
ATOM 722 C CA . THR A 1 93 ? 12.874 2.200 -8.579 1.00 89.00 93 THR A CA 1
ATOM 723 C C . THR A 1 93 ? 12.586 2.554 -7.120 1.00 89.00 93 THR A C 1
ATOM 725 O O . THR A 1 93 ? 13.369 2.216 -6.231 1.00 89.00 93 THR A O 1
ATOM 728 N N . GLY A 1 94 ? 11.438 3.182 -6.851 1.00 89.50 94 GLY A N 1
ATOM 729 C CA . GLY A 1 94 ? 10.954 3.441 -5.499 1.00 89.50 94 GLY A CA 1
ATOM 730 C C . GLY A 1 94 ? 10.621 2.157 -4.738 1.00 89.50 94 GLY A C 1
ATOM 731 O O . GLY A 1 94 ? 10.960 2.045 -3.561 1.00 89.50 94 GLY A O 1
ATOM 732 N N . SER A 1 95 ? 10.017 1.168 -5.403 1.00 89.62 95 SER A N 1
ATOM 733 C CA . SER A 1 95 ? 9.702 -0.126 -4.786 1.00 89.62 95 SER A CA 1
ATOM 734 C C . SER A 1 95 ? 10.941 -0.948 -4.488 1.00 89.62 95 SER A C 1
ATOM 736 O O . SER A 1 95 ? 11.085 -1.397 -3.356 1.00 89.62 95 SER A O 1
ATOM 738 N N . ALA A 1 96 ? 11.890 -1.022 -5.419 1.00 89.62 96 ALA A N 1
ATOM 739 C CA . ALA A 1 96 ? 13.180 -1.663 -5.182 1.00 89.62 96 ALA A CA 1
ATOM 740 C C . ALA A 1 96 ? 13.915 -1.053 -3.973 1.00 89.62 96 ALA A C 1
ATOM 742 O O . ALA A 1 96 ? 14.387 -1.772 -3.093 1.00 89.62 96 ALA A O 1
ATOM 743 N N . ARG A 1 97 ? 13.972 0.287 -3.889 1.00 89.31 97 ARG A N 1
ATOM 744 C CA . ARG A 1 97 ? 14.618 0.993 -2.770 1.00 89.31 97 ARG A CA 1
ATOM 745 C C . ARG A 1 97 ? 13.909 0.738 -1.443 1.00 89.31 97 ARG A C 1
ATOM 747 O O . ARG A 1 97 ? 14.574 0.565 -0.429 1.00 89.31 97 ARG A O 1
ATOM 754 N N . TRP A 1 98 ? 12.578 0.743 -1.445 1.00 89.25 98 TRP A N 1
ATOM 755 C CA . TRP A 1 98 ? 11.787 0.487 -0.245 1.00 89.25 98 TRP A CA 1
ATOM 756 C C . TRP A 1 98 ? 11.960 -0.953 0.248 1.00 89.25 98 TRP A C 1
ATOM 758 O O . TRP A 1 98 ? 12.258 -1.136 1.421 1.00 89.25 98 TRP A O 1
ATOM 768 N N . ILE A 1 99 ? 11.871 -1.952 -0.639 1.00 89.69 99 ILE A N 1
ATOM 769 C CA . ILE A 1 99 ? 12.060 -3.372 -0.291 1.00 89.69 99 ILE A CA 1
ATOM 770 C C . ILE A 1 99 ? 13.464 -3.582 0.287 1.00 89.69 99 ILE A C 1
ATOM 772 O O . ILE A 1 99 ? 13.616 -4.174 1.348 1.00 89.69 99 ILE A O 1
ATOM 776 N N . LYS A 1 100 ? 14.496 -2.993 -0.331 1.00 89.75 100 LYS A N 1
ATOM 777 C CA . LYS A 1 100 ? 15.868 -3.017 0.206 1.00 89.75 100 LYS A CA 1
ATOM 778 C C . LYS A 1 100 ? 16.010 -2.312 1.564 1.00 89.75 100 LYS A C 1
ATOM 780 O O . LYS A 1 100 ? 16.945 -2.575 2.308 1.00 89.75 100 LYS A O 1
ATOM 785 N N . LYS A 1 101 ? 15.151 -1.346 1.883 1.00 89.62 101 LYS A N 1
ATOM 786 C CA . LYS A 1 101 ? 15.215 -0.650 3.172 1.00 89.62 101 LYS A CA 1
ATOM 787 C C . LYS A 1 101 ? 14.518 -1.443 4.276 1.00 89.62 101 LYS A C 1
ATOM 789 O O . LYS A 1 101 ? 15.022 -1.454 5.390 1.00 89.62 101 LYS A O 1
ATOM 794 N N . PHE A 1 102 ? 13.374 -2.050 3.971 1.00 85.25 102 PHE A N 1
ATOM 795 C CA . PHE A 1 102 ? 12.458 -2.576 4.984 1.00 85.25 102 PHE A CA 1
ATOM 796 C C . PHE A 1 102 ? 12.325 -4.103 4.991 1.00 85.25 102 PHE A C 1
ATOM 798 O O . PHE A 1 102 ? 12.063 -4.650 6.048 1.00 85.25 102 PHE A O 1
ATOM 805 N N . CYS A 1 103 ? 12.541 -4.795 3.870 1.00 82.44 103 CYS A N 1
ATOM 806 C CA . CYS A 1 103 ? 12.324 -6.247 3.765 1.00 82.44 103 CYS A CA 1
ATOM 807 C C . CYS A 1 103 ? 13.620 -7.070 3.847 1.00 82.44 103 CYS A C 1
ATOM 809 O O . CYS A 1 103 ? 13.578 -8.277 4.045 1.00 82.44 103 CYS A O 1
ATOM 811 N N . THR A 1 104 ? 14.796 -6.455 3.673 1.00 68.19 104 THR A N 1
ATOM 812 C CA . THR A 1 104 ? 16.088 -7.172 3.733 1.00 68.19 104 THR A CA 1
ATOM 813 C C . THR A 1 104 ? 16.723 -7.208 5.126 1.00 68.19 104 THR A C 1
ATOM 815 O O . THR A 1 104 ? 17.779 -7.813 5.277 1.00 68.19 104 THR A O 1
ATOM 818 N N . GLN A 1 105 ? 16.131 -6.560 6.137 1.00 56.78 105 GLN A N 1
ATOM 819 C CA . GLN A 1 105 ? 16.655 -6.578 7.513 1.00 56.78 105 GLN A CA 1
ATOM 820 C C . GLN A 1 105 ? 16.215 -7.813 8.323 1.00 56.78 105 GLN A C 1
ATOM 822 O O . GLN A 1 105 ? 16.891 -8.161 9.288 1.00 56.78 105 GLN A O 1
ATOM 827 N N . ASP A 1 106 ? 15.192 -8.548 7.879 1.00 50.97 106 ASP A N 1
ATOM 828 C CA . ASP A 1 106 ? 14.624 -9.684 8.628 1.00 50.97 106 ASP A CA 1
ATOM 829 C C . ASP A 1 106 ? 15.393 -11.011 8.469 1.00 50.97 106 ASP A C 1
ATOM 831 O O . ASP A 1 106 ? 15.013 -12.024 9.048 1.00 50.97 106 ASP A O 1
ATOM 835 N N . ALA A 1 107 ? 16.504 -11.038 7.725 1.00 50.56 107 ALA A N 1
ATOM 836 C CA . ALA A 1 107 ? 17.318 -12.251 7.586 1.00 50.56 107 ALA A CA 1
ATOM 837 C C . ALA A 1 107 ? 18.271 -12.508 8.775 1.00 50.56 107 ALA A C 1
ATOM 839 O O . ALA A 1 107 ? 18.769 -13.622 8.910 1.00 50.56 107 ALA A O 1
ATOM 840 N N . ASN A 1 108 ? 18.520 -11.511 9.638 1.00 47.94 108 ASN A N 1
ATOM 841 C CA . ASN A 1 108 ? 19.537 -11.595 10.701 1.00 47.94 108 ASN A CA 1
ATOM 842 C C . ASN A 1 108 ? 18.979 -11.476 12.136 1.00 47.94 108 ASN A C 1
ATOM 844 O O . ASN A 1 108 ? 19.762 -11.394 13.078 1.00 47.94 108 ASN A O 1
ATOM 848 N N . GLY A 1 109 ? 17.656 -11.448 12.320 1.00 44.66 109 GLY A N 1
ATOM 849 C CA . GLY A 1 109 ? 17.008 -11.327 13.632 1.00 44.66 109 GLY A CA 1
ATOM 850 C C . GLY A 1 109 ? 16.125 -12.529 13.945 1.00 44.66 109 GLY A C 1
ATOM 851 O O . GLY A 1 109 ? 14.905 -12.423 13.885 1.00 44.66 109 GLY A O 1
ATOM 852 N N . GLN A 1 110 ? 16.739 -13.680 14.229 1.00 40.62 110 GLN A N 1
ATOM 853 C CA . GLN A 1 110 ? 16.056 -14.830 14.825 1.00 40.62 110 GLN A CA 1
ATOM 854 C C . GLN A 1 110 ? 16.025 -14.703 16.357 1.00 40.62 110 GLN A C 1
ATOM 856 O O . GLN A 1 110 ? 17.017 -14.284 16.950 1.00 40.62 110 GLN A O 1
ATOM 861 N N . THR A 1 111 ? 14.896 -15.169 16.912 1.00 37.12 111 THR A N 1
ATOM 862 C CA . THR A 1 111 ? 14.469 -15.363 18.320 1.00 37.12 111 THR A CA 1
ATOM 863 C C . THR A 1 111 ? 14.049 -14.146 19.127 1.00 37.12 111 THR A C 1
ATOM 865 O O . THR A 1 111 ? 14.908 -13.293 19.425 1.00 37.12 111 THR A O 1
#